Protein AF-A0A0H5QAR2-F1 (afdb_monomer)

InterPro domains:
  IPR003615 HNH nuclease [PF13391] (6-36)

Structure (mmCIF, N/CA/C/O backbone):
data_AF-A0A0H5QAR2-F1
#
_entry.id   AF-A0A0H5QAR2-F1
#
loop_
_atom_site.group_PDB
_atom_site.id
_atom_site.type_symbol
_atom_site.label_atom_id
_atom_site.label_alt_id
_atom_site.label_comp_id
_atom_site.label_asym_id
_atom_site.label_entity_id
_atom_site.label_seq_id
_atom_site.pdbx_PDB_ins_code
_atom_site.Cartn_x
_atom_site.Cartn_y
_atom_site.Cartn_z
_atom_site.occupancy
_atom_site.B_iso_or_equiv
_atom_site.auth_seq_id
_atom_site.auth_comp_id
_atom_site.auth_asym_id
_atom_site.auth_atom_id
_atom_site.pdbx_PDB_model_num
ATOM 1 N N . MET A 1 1 ? 6.100 21.763 13.716 1.00 40.12 1 MET A N 1
ATOM 2 C CA . MET A 1 1 ? 5.642 20.364 13.819 1.00 40.12 1 MET A CA 1
ATOM 3 C C . MET A 1 1 ? 4.123 20.384 13.742 1.00 40.12 1 MET A C 1
ATOM 5 O O . MET A 1 1 ? 3.459 20.581 14.748 1.00 40.12 1 MET A O 1
ATOM 9 N N . VAL A 1 2 ? 3.588 20.356 12.521 1.00 46.69 2 VAL A N 1
ATOM 10 C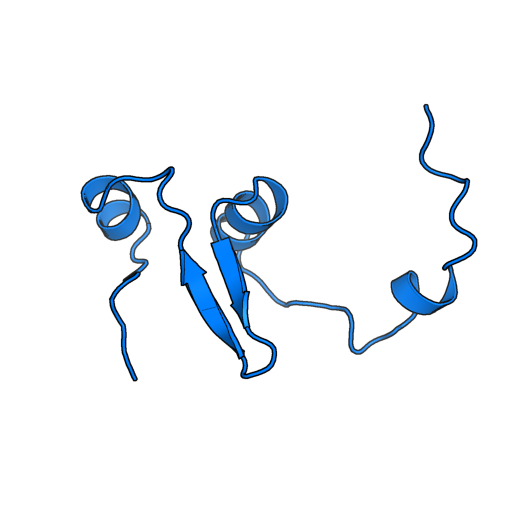 CA . VAL A 1 2 ? 2.144 20.403 12.250 1.00 46.69 2 VAL A CA 1
ATOM 11 C C . VAL A 1 2 ? 1.673 18.957 12.145 1.00 46.69 2 VAL A C 1
ATOM 13 O O . VAL A 1 2 ? 1.735 18.372 11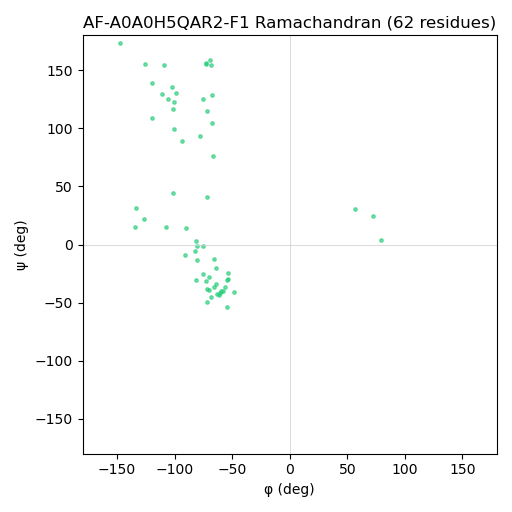.075 1.00 46.69 2 VAL A O 1
ATOM 16 N N . CYS A 1 3 ? 1.292 18.364 13.275 1.00 45.88 3 CYS A N 1
ATOM 17 C CA . CYS A 1 3 ? 0.654 17.041 13.317 1.00 45.88 3 CYS A CA 1
ATOM 18 C C . CYS A 1 3 ? -0.570 17.018 14.253 1.00 45.88 3 CYS A C 1
ATOM 20 O O . CYS A 1 3 ? -1.019 15.949 14.632 1.00 45.88 3 CYS A O 1
ATOM 22 N N . ILE A 1 4 ? -1.104 18.176 14.672 1.00 53.62 4 ILE A N 1
ATOM 23 C CA . ILE A 1 4 ? -2.169 18.236 15.698 1.00 53.62 4 ILE A CA 1
ATOM 24 C C . ILE A 1 4 ? -3.326 19.164 15.308 1.00 53.62 4 ILE A C 1
ATOM 26 O O . ILE A 1 4 ? -3.923 19.820 16.158 1.00 53.62 4 ILE A O 1
ATOM 30 N N . THR A 1 5 ? -3.628 19.299 14.017 1.00 51.56 5 THR A N 1
ATOM 31 C CA . THR A 1 5 ? -4.688 20.224 13.568 1.00 51.56 5 THR A CA 1
ATOM 32 C C . THR A 1 5 ? -5.741 19.568 12.695 1.00 51.56 5 THR A C 1
ATOM 34 O O . THR A 1 5 ? -6.471 20.257 11.996 1.00 51.56 5 THR A O 1
ATOM 37 N N . GLU A 1 6 ? -5.885 18.249 12.783 1.00 55.88 6 GLU A N 1
ATOM 38 C CA . GLU A 1 6 ? -7.068 17.566 12.276 1.00 55.88 6 GLU A CA 1
ATOM 39 C C . GLU A 1 6 ? -7.714 16.860 13.457 1.00 55.88 6 GLU A C 1
ATOM 41 O O . GLU A 1 6 ? -7.174 15.921 14.034 1.00 55.88 6 GLU A O 1
ATOM 46 N N . LYS A 1 7 ? -8.861 17.392 13.877 1.00 52.72 7 LYS A N 1
ATOM 47 C CA . LYS A 1 7 ? -9.680 16.950 15.012 1.00 52.72 7 LYS A CA 1
ATOM 48 C C . LYS A 1 7 ? -10.388 15.617 14.697 1.00 52.72 7 LYS A C 1
ATOM 50 O O . LYS A 1 7 ? -11.564 15.445 14.996 1.00 52.72 7 LYS A O 1
ATOM 55 N N . ASN A 1 8 ? -9.671 14.698 14.054 1.00 57.41 8 ASN A N 1
ATOM 56 C CA . ASN A 1 8 ? -10.105 13.368 13.639 1.00 57.41 8 ASN A CA 1
ATOM 57 C C . ASN A 1 8 ? -9.578 12.312 14.615 1.00 57.41 8 ASN A C 1
ATOM 59 O O . ASN A 1 8 ? -9.135 11.236 14.236 1.00 57.41 8 ASN A O 1
ATOM 63 N N . GLU A 1 9 ? -9.683 12.610 15.911 1.00 63.78 9 GLU A N 1
ATOM 64 C CA . GLU A 1 9 ? -9.459 11.642 16.992 1.00 63.78 9 GLU A CA 1
ATOM 65 C C . GLU A 1 9 ? -10.334 10.394 16.788 1.00 63.78 9 GLU A C 1
ATOM 67 O O . GLU A 1 9 ? -9.938 9.289 17.138 1.00 63.78 9 GLU A O 1
ATOM 72 N N . LYS A 1 10 ? -11.503 10.576 16.156 1.00 67.50 10 LYS A N 1
ATOM 73 C CA . LYS A 1 10 ? -12.429 9.509 15.769 1.00 67.50 10 LYS A CA 1
ATOM 74 C C . LYS A 1 10 ? 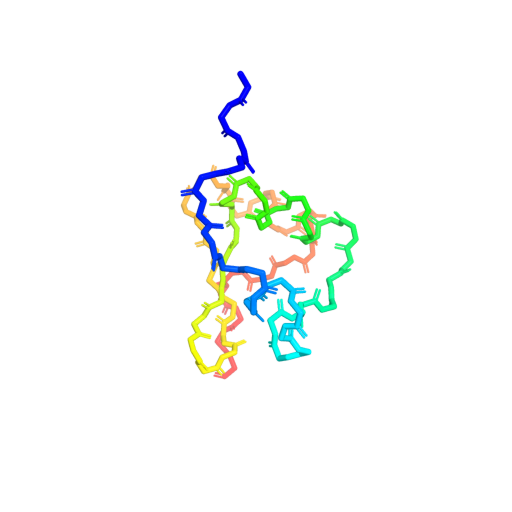-11.837 8.542 14.747 1.00 67.50 10 LYS A C 1
ATOM 76 O O . LYS A 1 10 ? -11.997 7.353 14.944 1.00 67.50 10 LYS A O 1
ATOM 81 N N . GLU A 1 11 ? -11.126 9.029 13.730 1.00 69.44 11 GLU A N 1
ATOM 82 C CA . GLU A 1 11 ? -10.523 8.181 12.688 1.00 69.44 11 GLU A CA 1
ATOM 83 C C . GLU A 1 11 ? -9.315 7.402 13.223 1.00 69.44 11 GLU A C 1
ATOM 85 O O . GLU A 1 11 ? -9.052 6.289 12.783 1.00 69.44 11 GLU A O 1
ATOM 90 N N . ALA A 1 12 ? -8.587 7.974 14.191 1.00 71.12 12 ALA A N 1
ATOM 91 C CA . ALA A 1 12 ? -7.501 7.287 14.895 1.00 71.12 12 ALA A CA 1
ATOM 92 C C . ALA A 1 12 ? -8.015 6.258 15.924 1.00 71.12 12 ALA A C 1
ATOM 94 O O . ALA A 1 12 ? -7.301 5.316 16.262 1.00 71.12 12 ALA A O 1
ATOM 95 N N . LEU A 1 13 ? -9.238 6.448 16.437 1.00 67.12 13 LEU A N 1
ATOM 96 C CA . LEU A 1 13 ? -9.943 5.519 17.331 1.00 67.12 13 LEU A CA 1
ATOM 97 C C . LEU A 1 13 ? -10.828 4.516 16.579 1.00 67.12 13 LEU A C 1
ATOM 99 O O . LEU A 1 13 ? -11.367 3.601 17.207 1.00 67.12 13 LEU A O 1
ATOM 103 N N . ASP A 1 14 ? -11.009 4.687 15.269 1.00 72.94 14 ASP A N 1
ATOM 104 C CA . ASP A 1 14 ? -11.832 3.797 14.468 1.00 72.94 14 ASP A CA 1
ATOM 105 C C . ASP A 1 14 ? -11.106 2.463 14.294 1.00 72.94 14 ASP A C 1
ATOM 107 O O . ASP A 1 14 ? -10.048 2.364 13.671 1.00 72.94 14 ASP A O 1
ATOM 111 N N . TYR A 1 15 ? -11.691 1.413 14.864 1.00 69.69 15 TYR A N 1
ATOM 112 C CA . TYR A 1 15 ? -11.140 0.066 14.794 1.00 69.69 15 TYR A CA 1
ATOM 113 C C . TYR A 1 15 ? -11.108 -0.483 13.357 1.00 69.69 15 TYR A C 1
ATOM 115 O O . TYR A 1 15 ? -10.355 -1.419 13.087 1.00 69.69 15 TYR A O 1
ATOM 123 N N . LEU A 1 16 ? -11.912 0.077 12.445 1.00 73.81 16 LEU A N 1
ATOM 124 C CA . LEU A 1 16 ? -11.946 -0.287 11.029 1.00 73.81 16 LEU A CA 1
ATOM 125 C C . LEU A 1 16 ? -10.820 0.372 10.225 1.00 73.81 16 LEU A C 1
ATOM 127 O O . LEU A 1 16 ? -10.558 -0.058 9.105 1.00 73.81 16 LEU A O 1
ATOM 131 N N . ASN A 1 17 ? -10.127 1.368 10.785 1.00 73.69 17 ASN A N 1
ATOM 132 C CA . ASN A 1 17 ? -9.048 2.095 10.110 1.00 73.69 17 ASN A CA 1
ATOM 133 C C . ASN A 1 17 ? -7.654 1.466 10.336 1.00 73.69 17 ASN A C 1
ATOM 135 O O . ASN A 1 17 ? -6.621 2.086 10.090 1.00 73.69 17 ASN A O 1
ATOM 139 N N . GLY A 1 18 ? -7.607 0.228 10.841 1.00 73.88 18 GLY A N 1
ATOM 140 C CA . GLY A 1 18 ? -6.376 -0.529 11.060 1.00 73.88 18 GLY A CA 1
ATOM 141 C C . GLY A 1 18 ? -6.116 -1.550 9.953 1.00 73.88 18 GLY A C 1
ATOM 142 O O . GLY A 1 18 ? -6.908 -2.467 9.747 1.00 73.88 18 GLY A O 1
ATOM 143 N N . LEU A 1 19 ? -4.965 -1.450 9.286 1.00 79.50 19 LEU A N 1
ATOM 144 C CA . LEU A 1 19 ? -4.468 -2.470 8.359 1.00 79.50 19 LEU A CA 1
ATOM 145 C C . LEU A 1 19 ? -3.382 -3.306 9.046 1.00 79.50 19 LEU A C 1
ATOM 147 O O . LEU A 1 19 ? -2.318 -2.804 9.396 1.00 79.50 19 LEU A O 1
ATOM 151 N N . ALA A 1 20 ? -3.632 -4.604 9.221 1.00 82.75 20 ALA A N 1
ATOM 152 C CA . ALA A 1 20 ? -2.624 -5.531 9.726 1.00 82.75 20 ALA A CA 1
ATOM 153 C C . ALA A 1 20 ? -1.642 -5.901 8.601 1.00 82.75 20 ALA A C 1
ATOM 155 O O . ALA A 1 20 ? -1.888 -6.824 7.822 1.00 82.75 20 ALA A O 1
ATOM 156 N N . LEU A 1 21 ? -0.533 -5.167 8.508 1.00 82.62 21 LEU A N 1
ATOM 157 C CA . LEU A 1 21 ? 0.510 -5.379 7.506 1.00 82.62 21 LEU A CA 1
ATOM 158 C C . LEU A 1 21 ? 1.780 -5.953 8.138 1.00 82.62 21 LEU A C 1
ATOM 160 O O . LEU A 1 21 ? 2.068 -5.772 9.319 1.00 82.62 21 LEU A O 1
ATOM 164 N N . THR A 1 22 ? 2.571 -6.659 7.332 1.00 83.69 22 THR A N 1
ATOM 165 C CA . THR A 1 22 ? 3.942 -7.003 7.728 1.00 83.69 22 THR A CA 1
ATOM 166 C C . THR A 1 22 ? 4.826 -5.750 7.656 1.00 83.69 22 THR A C 1
ATOM 168 O O . THR A 1 22 ? 4.523 -4.858 6.862 1.00 83.69 22 THR A O 1
ATOM 171 N N . PRO A 1 23 ? 5.950 -5.678 8.398 1.00 86.56 23 PRO A N 1
ATOM 172 C CA . PRO A 1 23 ? 6.793 -4.474 8.451 1.00 86.56 23 PRO A CA 1
ATOM 173 C C . PRO A 1 23 ? 7.250 -3.971 7.074 1.00 86.56 23 PRO A C 1
ATOM 175 O O . PRO A 1 23 ? 7.444 -2.781 6.858 1.00 86.56 23 PRO A O 1
ATOM 178 N N . THR A 1 24 ? 7.421 -4.886 6.117 1.00 85.94 24 THR A N 1
ATOM 179 C CA . THR A 1 24 ? 7.772 -4.549 4.735 1.00 85.94 24 THR A CA 1
ATOM 180 C C . THR A 1 24 ? 6.630 -3.839 4.011 1.00 85.94 24 THR A C 1
ATOM 182 O O . THR A 1 24 ? 6.868 -2.847 3.332 1.00 85.94 24 THR A O 1
ATOM 185 N N . TYR A 1 25 ? 5.400 -4.338 4.139 1.00 85.31 25 TYR A N 1
ATOM 186 C CA . TYR A 1 25 ? 4.228 -3.748 3.490 1.00 85.31 25 TYR A CA 1
ATOM 187 C C . TYR A 1 25 ? 3.823 -2.432 4.148 1.00 85.31 25 TYR A C 1
ATOM 189 O O . TYR A 1 25 ? 3.485 -1.497 3.435 1.00 85.31 25 TYR A O 1
ATOM 197 N N . ASP A 1 26 ? 3.920 -2.352 5.473 1.00 87.75 26 ASP A N 1
ATOM 198 C CA . ASP A 1 26 ? 3.718 -1.130 6.254 1.00 87.75 26 ASP A CA 1
ATOM 199 C C . ASP A 1 26 ? 4.620 0.001 5.736 1.00 87.75 26 ASP A C 1
ATOM 201 O O . ASP A 1 26 ? 4.134 1.013 5.237 1.00 87.75 26 ASP A O 1
ATOM 205 N N . TRP A 1 27 ? 5.930 -0.260 5.641 1.00 87.25 27 TRP A N 1
ATOM 206 C CA . TRP A 1 27 ? 6.877 0.699 5.074 1.00 87.25 27 TRP A CA 1
ATOM 207 C C . TRP A 1 27 ? 6.561 1.063 3.616 1.00 87.25 27 TRP A C 1
ATOM 209 O O . TRP A 1 27 ? 6.670 2.222 3.222 1.00 87.25 27 TRP A O 1
ATOM 219 N N . LEU A 1 28 ? 6.157 0.096 2.787 1.00 87.56 28 LEU A N 1
ATOM 220 C CA . LEU A 1 28 ? 5.778 0.376 1.398 1.00 87.56 28 LEU A CA 1
ATOM 221 C C . LEU A 1 28 ? 4.518 1.246 1.309 1.00 87.56 28 LEU A C 1
ATOM 223 O O . LEU A 1 28 ? 4.429 2.074 0.401 1.00 87.56 28 LEU A O 1
ATOM 227 N N . PHE A 1 29 ? 3.559 1.054 2.211 1.00 86.88 29 PHE A N 1
ATOM 228 C CA . PHE A 1 29 ? 2.315 1.813 2.267 1.00 86.88 29 PHE A CA 1
ATOM 229 C C . PHE A 1 29 ? 2.568 3.242 2.754 1.00 86.88 29 PHE A C 1
ATOM 231 O O . PHE A 1 29 ? 2.208 4.184 2.048 1.00 86.88 29 PHE A O 1
ATOM 238 N N . ASP A 1 30 ? 3.302 3.412 3.858 1.00 87.38 30 ASP A N 1
ATOM 239 C CA . ASP A 1 30 ? 3.720 4.723 4.380 1.00 87.38 30 ASP A CA 1
ATOM 240 C C . ASP A 1 30 ? 4.492 5.552 3.344 1.00 87.38 30 ASP A C 1
ATOM 242 O O . ASP 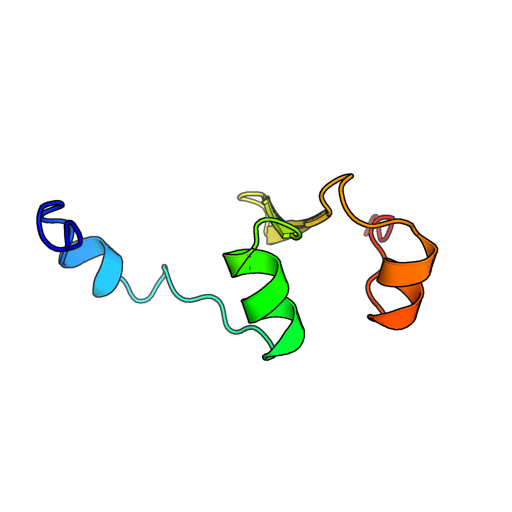A 1 30 ? 4.364 6.773 3.259 1.00 87.38 30 ASP A O 1
ATOM 246 N N . GLN A 1 31 ? 5.306 4.891 2.517 1.00 87.62 31 GLN A N 1
ATOM 247 C CA . GLN A 1 31 ? 6.056 5.547 1.443 1.00 87.62 31 GLN A CA 1
ATOM 248 C C . GLN A 1 31 ? 5.237 5.780 0.156 1.00 87.62 31 GLN A C 1
ATOM 250 O O . GLN A 1 31 ? 5.739 6.404 -0.788 1.00 87.62 31 GLN A O 1
ATOM 255 N N . GLY A 1 32 ? 4.001 5.277 0.078 1.00 86.94 32 GLY A N 1
ATOM 256 C CA . GLY A 1 32 ? 3.133 5.385 -1.098 1.00 86.94 32 GLY A CA 1
ATOM 257 C C . GLY A 1 32 ? 3.564 4.511 -2.283 1.00 86.94 32 GLY A C 1
ATOM 258 O O . GLY A 1 32 ? 3.277 4.837 -3.438 1.00 86.94 32 GLY A O 1
ATOM 259 N N . TYR A 1 33 ? 4.292 3.420 -2.032 1.00 86.44 33 TYR A N 1
ATOM 260 C CA . TYR A 1 33 ? 4.615 2.410 -3.046 1.00 86.44 33 TYR A CA 1
ATOM 26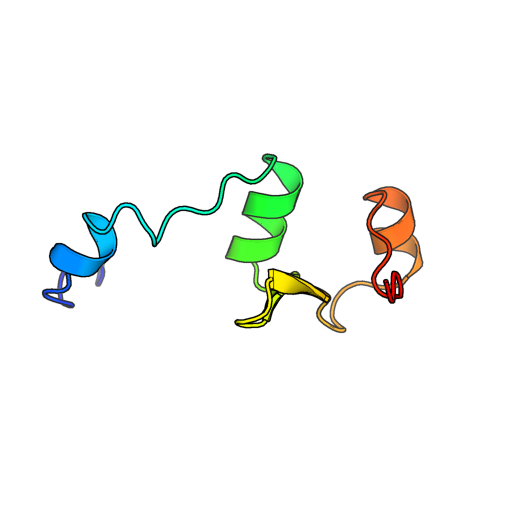1 C C . TYR A 1 33 ? 3.476 1.419 -3.267 1.00 86.44 33 TYR A C 1
ATOM 263 O O . TYR A 1 33 ? 3.335 0.918 -4.383 1.00 86.44 33 TYR A O 1
ATOM 271 N N . ILE A 1 34 ? 2.679 1.134 -2.237 1.00 87.38 34 ILE A N 1
ATOM 272 C CA . ILE A 1 34 ? 1.456 0.333 -2.341 1.00 87.38 34 ILE A CA 1
ATOM 273 C C . ILE A 1 34 ? 0.262 1.093 -1.771 1.00 87.38 34 ILE A C 1
ATOM 275 O O . ILE A 1 34 ? 0.419 1.956 -0.915 1.00 87.38 34 ILE A O 1
ATOM 279 N N . THR A 1 35 ? -0.929 0.749 -2.237 1.00 87.31 35 THR A N 1
ATOM 280 C CA . THR A 1 35 ? -2.206 1.166 -1.65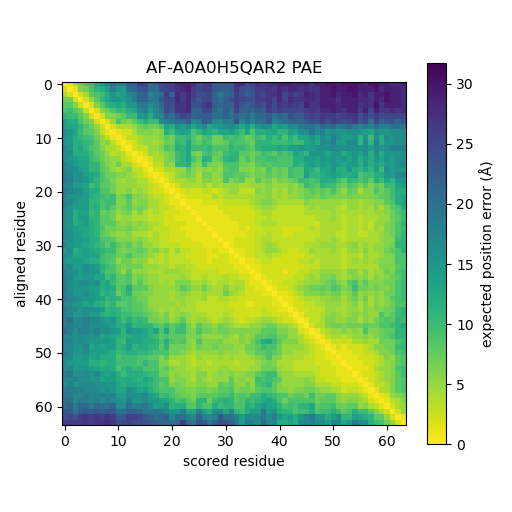2 1.00 87.31 35 THR A CA 1
ATOM 281 C C . THR A 1 35 ? -3.240 0.062 -1.860 1.00 87.31 35 THR A C 1
ATOM 283 O O . THR A 1 35 ? -2.963 -0.921 -2.546 1.00 87.31 35 THR A O 1
ATOM 286 N N . PHE A 1 36 ? -4.422 0.195 -1.275 1.00 85.62 36 PHE A N 1
ATOM 287 C CA . PHE A 1 36 ? -5.520 -0.751 -1.433 1.00 85.62 36 PHE A CA 1
ATOM 288 C C . PHE A 1 36 ? -6.724 -0.028 -2.039 1.00 85.62 36 PHE A C 1
ATOM 290 O O . PHE A 1 36 ? -7.003 1.118 -1.695 1.00 85.62 36 PHE A O 1
ATOM 297 N N . LEU A 1 37 ? -7.419 -0.683 -2.968 1.00 83.94 37 LEU A N 1
ATOM 298 C CA . LEU A 1 37 ? -8.760 -0.267 -3.381 1.00 83.94 37 LEU A CA 1
ATOM 299 C C . LEU A 1 37 ? -9.747 -0.519 -2.238 1.00 83.94 37 LEU A C 1
ATOM 301 O O . LEU A 1 37 ? -9.523 -1.421 -1.433 1.00 83.94 37 LEU A O 1
ATOM 305 N N . ASP A 1 38 ? -10.888 0.170 -2.250 1.00 81.81 38 ASP A N 1
ATOM 306 C CA . ASP A 1 38 ? -12.010 -0.077 -1.326 1.00 81.81 38 ASP A CA 1
ATOM 307 C C . ASP A 1 38 ? -12.487 -1.544 -1.319 1.00 81.81 38 ASP A C 1
ATOM 309 O O . ASP A 1 38 ? -13.037 -2.036 -0.342 1.00 81.81 38 ASP A O 1
ATOM 313 N N . ASP A 1 39 ? -12.234 -2.262 -2.412 1.00 82.06 39 ASP A 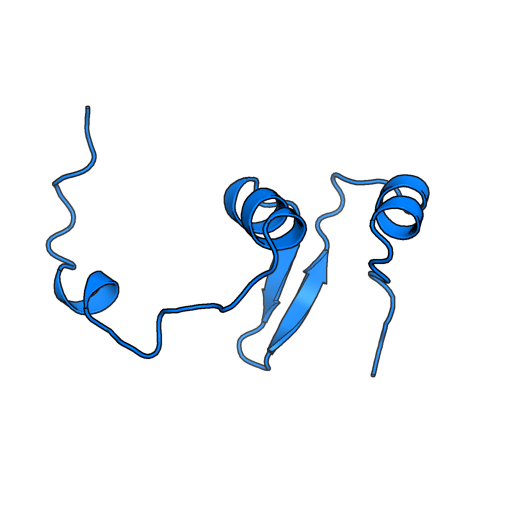N 1
ATOM 314 C CA . ASP A 1 39 ? -12.534 -3.685 -2.602 1.00 82.06 39 ASP A CA 1
ATOM 315 C C . ASP A 1 39 ? -11.475 -4.624 -1.971 1.00 82.06 39 ASP A C 1
ATOM 317 O O . ASP A 1 39 ? -11.518 -5.838 -2.143 1.00 82.06 39 ASP A O 1
ATOM 321 N N . GLY A 1 40 ? -10.463 -4.075 -1.290 1.00 76.81 40 GLY A N 1
ATOM 322 C CA . GLY A 1 40 ? -9.358 -4.824 -0.676 1.00 76.81 40 GLY A CA 1
ATOM 323 C C . GLY A 1 40 ? -8.262 -5.267 -1.653 1.00 76.81 40 GLY A C 1
ATOM 324 O O . GLY A 1 40 ? -7.310 -5.947 -1.269 1.00 76.81 40 GLY A O 1
ATOM 325 N N . ARG A 1 41 ? -8.357 -4.881 -2.931 1.00 80.31 41 ARG A N 1
ATOM 326 C CA . ARG A 1 41 ? -7.345 -5.197 -3.949 1.00 80.31 41 ARG A CA 1
ATOM 327 C C . ARG A 1 41 ? -6.101 -4.328 -3.776 1.00 80.31 41 ARG A C 1
ATOM 329 O O . ARG A 1 41 ? -6.187 -3.104 -3.808 1.00 80.31 41 ARG A O 1
ATOM 336 N N . LEU A 1 42 ? -4.941 -4.971 -3.661 1.00 82.75 42 LEU A N 1
ATOM 337 C CA . LEU A 1 42 ? -3.641 -4.306 -3.597 1.00 82.75 42 LEU A CA 1
ATOM 338 C C . LEU A 1 42 ? -3.311 -3.629 -4.938 1.00 82.75 42 LEU A C 1
ATOM 340 O O . LEU A 1 42 ? -3.329 -4.264 -5.992 1.00 82.75 42 LEU A O 1
ATOM 344 N N . ILE A 1 43 ? -2.948 -2.352 -4.885 1.00 84.19 43 ILE A N 1
ATOM 345 C CA . ILE A 1 43 ? -2.406 -1.579 -5.999 1.00 84.19 43 ILE A CA 1
ATOM 346 C C . ILE A 1 43 ? -0.939 -1.279 -5.717 1.00 84.19 43 ILE A C 1
ATOM 348 O O . ILE A 1 43 ? -0.580 -0.727 -4.680 1.00 84.19 43 ILE A O 1
ATOM 352 N N . CYS A 1 44 ? -0.093 -1.574 -6.696 1.00 84.62 44 CYS A N 1
ATOM 353 C CA . CYS A 1 44 ? 1.317 -1.221 -6.685 1.00 84.62 44 CYS A CA 1
ATOM 354 C C . CYS A 1 44 ? 1.557 0.045 -7.515 1.00 84.62 44 CYS A C 1
ATOM 356 O O . CYS A 1 44 ? 1.142 0.134 -8.673 1.00 84.62 44 CYS A O 1
ATOM 358 N N . GLY A 1 45 ? 2.265 1.014 -6.942 1.00 79.50 45 GLY A N 1
ATOM 359 C CA . GLY A 1 45 ? 2.707 2.213 -7.639 1.00 79.50 45 GLY A CA 1
ATOM 360 C C . GLY A 1 45 ? 3.766 1.906 -8.703 1.00 79.50 45 GLY A C 1
ATOM 361 O O . GLY A 1 45 ? 4.538 0.952 -8.602 1.00 79.50 45 GLY A O 1
ATOM 362 N N . THR A 1 46 ? 3.863 2.766 -9.715 1.00 78.00 46 THR A N 1
ATOM 363 C CA . THR A 1 46 ? 4.831 2.638 -10.824 1.00 78.00 46 THR A CA 1
ATOM 364 C C . THR A 1 46 ? 6.268 3.010 -10.442 1.00 78.00 46 THR A C 1
ATOM 366 O O . THR A 1 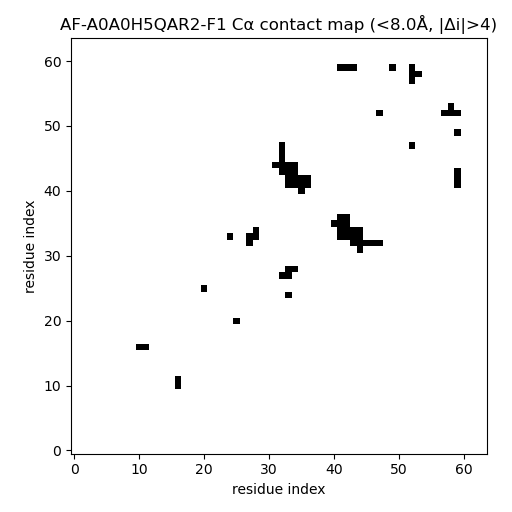46 ? 7.172 2.909 -11.267 1.00 78.00 46 THR A O 1
ATOM 369 N N . ARG A 1 47 ? 6.497 3.435 -9.191 1.00 79.06 47 ARG A N 1
ATOM 370 C CA . ARG A 1 47 ? 7.814 3.838 -8.676 1.00 79.06 47 ARG A CA 1
ATOM 371 C C . ARG A 1 47 ? 8.791 2.672 -8.516 1.00 79.06 47 ARG A C 1
ATOM 373 O O . ARG A 1 47 ? 9.997 2.887 -8.591 1.00 79.06 47 ARG A O 1
ATOM 380 N N . LEU A 1 48 ? 8.292 1.458 -8.285 1.00 78.06 48 LEU A N 1
ATOM 381 C CA . LEU A 1 48 ? 9.120 0.259 -8.170 1.00 78.06 48 LEU A CA 1
ATOM 382 C C . LEU A 1 48 ? 9.054 -0.553 -9.462 1.00 78.06 48 LEU A C 1
ATOM 384 O O . LEU A 1 48 ? 7.985 -0.784 -10.028 1.00 78.06 48 LEU A O 1
ATOM 388 N N . SER A 1 49 ? 10.218 -1.011 -9.919 1.00 80.50 49 SER A N 1
ATOM 389 C CA . SER A 1 49 ? 10.323 -1.915 -11.066 1.00 80.50 49 SER A CA 1
ATOM 390 C C . SER A 1 49 ? 9.848 -3.322 -10.703 1.00 80.50 49 SER A C 1
ATOM 392 O O . SER A 1 49 ? 9.946 -3.729 -9.545 1.00 80.50 49 SER A O 1
ATOM 394 N N . ARG A 1 50 ? 9.407 -4.105 -11.702 1.00 77.19 50 ARG A N 1
ATOM 395 C CA . ARG A 1 50 ? 9.010 -5.519 -11.517 1.00 77.19 50 ARG A CA 1
ATOM 396 C C . ARG A 1 50 ? 10.044 -6.330 -10.736 1.00 77.19 50 ARG A C 1
ATOM 398 O O . ARG A 1 50 ? 9.666 -7.041 -9.822 1.00 77.19 50 ARG A O 1
ATOM 405 N N . TYR A 1 51 ? 11.328 -6.120 -11.009 1.00 80.75 51 TYR A N 1
ATOM 406 C CA . TYR A 1 51 ? 12.416 -6.785 -10.291 1.00 80.75 51 TYR A CA 1
ATOM 407 C C . TYR A 1 51 ? 12.396 -6.538 -8.772 1.00 80.75 51 TYR A C 1
ATOM 409 O O . TYR A 1 51 ? 12.654 -7.445 -7.982 1.00 80.75 51 TYR A O 1
ATOM 417 N N . THR A 1 52 ? 12.079 -5.313 -8.341 1.00 83.75 52 THR A N 1
ATOM 418 C CA . THR A 1 52 ? 11.971 -4.991 -6.913 1.00 83.75 52 THR A CA 1
ATOM 419 C C . THR A 1 52 ? 10.743 -5.654 -6.302 1.00 83.75 52 THR A C 1
ATOM 421 O O . THR A 1 52 ? 10.831 -6.187 -5.202 1.00 83.75 52 THR A O 1
ATOM 424 N N . TRP A 1 53 ? 9.625 -5.682 -7.029 1.00 83.19 53 TRP A N 1
ATOM 425 C CA . TRP A 1 53 ? 8.420 -6.387 -6.596 1.00 83.19 53 TRP A CA 1
ATOM 426 C C . TRP A 1 53 ? 8.650 -7.893 -6.437 1.00 83.19 53 TRP A C 1
ATOM 428 O O . TRP A 1 53 ? 8.287 -8.456 -5.407 1.00 83.19 53 TRP A O 1
ATOM 438 N N . GLU A 1 54 ? 9.344 -8.521 -7.388 1.00 82.00 54 GLU A N 1
ATOM 439 C CA . GLU A 1 54 ? 9.734 -9.933 -7.311 1.00 82.00 54 GLU A CA 1
ATOM 440 C C . GLU A 1 54 ? 10.624 -10.212 -6.093 1.00 82.00 54 GLU A C 1
ATOM 442 O O . GLU A 1 54 ? 10.400 -11.185 -5.378 1.00 82.00 54 GLU A O 1
ATOM 447 N N . LYS A 1 55 ? 11.582 -9.325 -5.788 1.00 83.94 55 LYS A N 1
ATOM 448 C CA . LYS A 1 55 ? 12.413 -9.437 -4.574 1.00 83.94 55 LYS A CA 1
ATOM 449 C C . LYS A 1 55 ? 11.627 -9.307 -3.276 1.00 83.94 55 LYS A C 1
ATOM 451 O O . LYS A 1 55 ? 11.993 -9.927 -2.283 1.00 83.94 55 LYS A O 1
ATOM 456 N N . LEU A 1 56 ? 10.586 -8.484 -3.280 1.00 80.75 56 LEU A N 1
ATOM 457 C CA . LEU A 1 56 ? 9.686 -8.307 -2.143 1.00 80.75 56 LEU A CA 1
ATOM 458 C C . LEU A 1 56 ? 8.641 -9.433 -2.058 1.00 80.75 56 LEU A C 1
ATOM 460 O O . LEU A 1 56 ? 7.840 -9.445 -1.130 1.00 80.75 56 LEU A O 1
ATOM 464 N N . ASN A 1 57 ? 8.659 -10.378 -3.007 1.00 77.06 57 ASN A N 1
ATOM 465 C CA . ASN A 1 57 ? 7.670 -11.441 -3.161 1.00 77.06 57 ASN A CA 1
ATOM 466 C C . ASN A 1 57 ? 6.233 -10.905 -3.318 1.00 77.06 57 ASN A C 1
ATOM 468 O O . ASN A 1 57 ? 5.261 -11.537 -2.906 1.00 77.06 57 ASN A O 1
ATOM 472 N N . ILE A 1 58 ? 6.105 -9.719 -3.916 1.00 76.69 58 ILE A N 1
ATOM 473 C CA . ILE A 1 58 ? 4.837 -9.045 -4.187 1.00 76.69 58 ILE A CA 1
ATOM 474 C C . ILE A 1 58 ? 4.574 -9.168 -5.681 1.00 76.69 58 ILE A C 1
ATOM 476 O O . ILE A 1 58 ? 5.397 -8.762 -6.498 1.00 76.69 58 ILE A O 1
ATOM 480 N N . ASN A 1 59 ? 3.413 -9.695 -6.060 1.00 69.81 59 ASN A N 1
ATOM 481 C CA . ASN A 1 59 ? 3.028 -9.760 -7.462 1.00 69.81 59 ASN A CA 1
ATOM 482 C C . ASN A 1 59 ? 2.043 -8.622 -7.794 1.00 69.81 59 ASN A C 1
ATOM 484 O O . ASN A 1 59 ? 0.847 -8.772 -7.547 1.00 69.81 59 ASN A O 1
ATOM 488 N N . PRO A 1 60 ? 2.497 -7.504 -8.400 1.00 66.06 60 PRO A N 1
ATOM 489 C CA . PRO A 1 60 ? 1.621 -6.394 -8.794 1.00 66.06 60 PRO A CA 1
ATOM 490 C C . PRO A 1 60 ? 0.625 -6.783 -9.896 1.00 66.06 60 PRO A C 1
ATOM 492 O O . PRO A 1 60 ? -0.285 -6.024 -10.209 1.00 66.06 60 PRO A O 1
ATO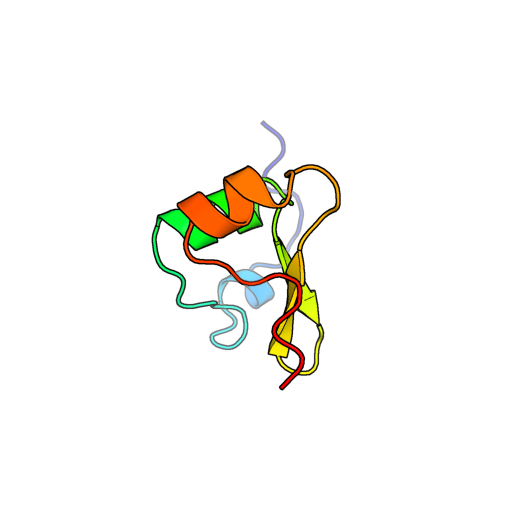M 495 N N . ASN A 1 61 ? 0.825 -7.942 -10.532 1.00 62.03 61 ASN A N 1
ATOM 496 C CA . ASN A 1 61 ? -0.057 -8.510 -11.546 1.00 62.03 61 ASN A CA 1
ATOM 497 C C . ASN A 1 61 ? -0.835 -9.721 -11.019 1.00 62.03 61 ASN A C 1
ATOM 499 O O . ASN A 1 61 ? -1.406 -10.446 -11.834 1.00 62.03 61 ASN A O 1
ATOM 503 N N . ALA A 1 62 ? -0.885 -9.950 -9.700 1.00 55.22 62 ALA A N 1
ATOM 504 C CA . ALA A 1 62 ? -1.829 -10.894 -9.113 1.00 55.22 62 ALA A CA 1
ATOM 505 C C . ALA A 1 62 ? -3.256 -10.351 -9.291 1.00 55.22 62 ALA A C 1
ATOM 507 O O . ALA A 1 62 ? -3.866 -9.797 -8.382 1.00 55.22 62 ALA A O 1
ATOM 508 N N . LYS A 1 63 ? -3.773 -10.471 -10.514 1.00 44.31 63 LYS A N 1
ATOM 509 C CA . LYS A 1 63 ? -5.202 -10.510 -10.774 1.00 44.31 63 LYS A CA 1
ATOM 510 C C . LYS A 1 63 ? -5.685 -11.820 -10.166 1.00 44.31 63 LYS A C 1
ATOM 512 O O . LYS A 1 63 ? -5.363 -12.878 -10.701 1.00 44.31 63 LYS A O 1
ATOM 517 N N . ASN A 1 64 ? -6.351 -11.729 -9.021 1.00 43.72 64 ASN A N 1
ATOM 518 C CA . ASN A 1 64 ? -7.271 -12.780 -8.608 1.00 43.72 64 ASN A CA 1
ATOM 519 C C . ASN A 1 64 ? -8.489 -12.741 -9.538 1.00 43.72 64 ASN A C 1
ATOM 521 O O . ASN A 1 64 ? -8.885 -11.606 -9.904 1.00 43.72 64 ASN A O 1
#

Mean predicted aligned error: 9.59 Å

Foldseek 3Di:
DPPPPDPPVVCVVDPVNDDPDDPVVVVCVVVVQWDADPVRHIAGDPPDDPVVCVVVVHDNPPPD

Solvent-accessible surface area (backbone atoms only — not comparable to full-atom values): 4317 Å² total; per-residue (Å²): 136,92,82,82,85,71,93,48,65,62,61,76,65,36,79,85,72,64,79,95,62,56,75,68,54,43,54,33,39,79,70,61,45,35,50,66,45,99,86,70,49,76,42,64,41,89,87,58,54,71,70,57,32,55,74,69,72,44,64,84,78,69,75,125

Organism: Neisseria meningitidis serogroup B (NCBI:txid491)

Sequence (64 aa):
MVCITEKNEKEALDYLNGLALTPTYDWLFDQGYITFLDDGRLICGTRLSRYTWEKLNINPNAKN

Secondary structure (DSSP, 8-state):
---S----HHHHH-GGG-----HHHHHHHHTTSEEE-TTS-EEE-TTS-HHHHHHTT--TT---

Radius of gyration: 14.49 Å; Cα contacts (8 Å, |Δi|>4): 36; chains: 1; bounding box: 25×33×29 Å

pLDDT: mean 74.52, std 13.12, range [40.12, 87.75]

Nearest PDB structures (foldseek):
  3kcq-assembly2_D-3  TM=5.684E-01  e=1.579E+00  Anaplasma phagocytophilum str. HZ
  3kcq-assembly2_B  TM=5.536E-01  e=1.820E+00  Anaplasma phagocytophilum str. HZ
  3bwg-assembly2_C-2  TM=4.360E-01  e=5.286E+00  Bacillus subtilis subsp. subtilis str. 168
  8fkx-assembly1_SS  TM=2.945E-01  e=3.451E+00  Homo sapiens
  9jyz-assembly1_N  TM=2.899E-01  e=7.541E+00  Escherichia phage T7